Protein AF-A0AAE9XFD4-F1 (afdb_monomer_lite)

Secondary structure (DSSP, 8-state):
---THHHHHHHHHHHHHHTB-TTT--B-HHHHHHHHHHHHHHHHHHHHHHHHHHHHT--

InterPro domains:
  IPR021524 Protein of unknown function DUF3188 [PF11384] (4-47)

Radius of gyration: 15.24 Å; chains: 1; bounding box: 38×14×41 Å

Organism: NCBI:txid81947

Structure (mmCIF, N/CA/C/O backbone):
data_AF-A0AAE9XFD4-F1
#
_entry.id   AF-A0AAE9XFD4-F1
#
loop_
_atom_site.group_PDB
_atom_site.id
_atom_site.type_symbol
_atom_site.label_atom_id
_atom_site.label_alt_id
_atom_site.label_comp_id
_atom_site.label_asym_id
_atom_site.label_entity_id
_atom_site.label_seq_id
_atom_site.pdbx_PDB_ins_code
_atom_site.Cartn_x
_atom_site.Cartn_y
_atom_site.Cartn_z
_atom_site.occupancy
_atom_site.B_iso_or_equiv
_atom_site.auth_seq_id
_atom_site.auth_comp_id
_atom_site.auth_asym_id
_atom_site.auth_atom_id
_atom_site.pdbx_PDB_model_num
ATOM 1 N N . MET A 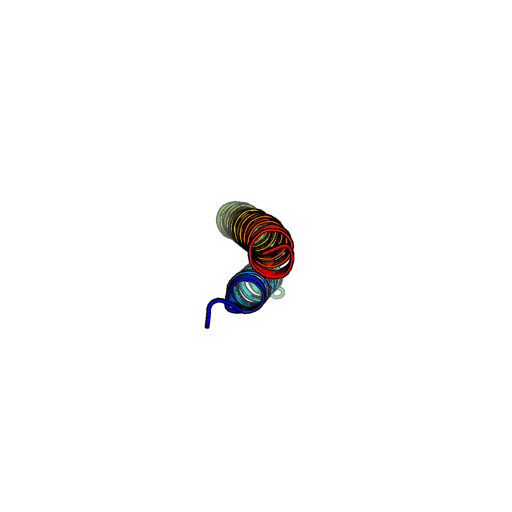1 1 ? -19.792 -8.127 9.661 1.00 51.34 1 MET A N 1
ATOM 2 C CA . MET A 1 1 ? -19.112 -9.017 8.691 1.00 51.34 1 MET A CA 1
ATOM 3 C C . MET A 1 1 ? -18.222 -8.233 7.710 1.00 51.34 1 MET A C 1
ATOM 5 O O . MET A 1 1 ? -18.065 -8.637 6.570 1.00 51.34 1 MET A O 1
ATOM 9 N N . THR A 1 2 ? -17.552 -7.157 8.141 1.00 48.97 2 THR A N 1
ATOM 10 C CA . THR A 1 2 ? -16.742 -6.315 7.235 1.00 48.97 2 THR A CA 1
ATOM 11 C C . THR A 1 2 ? -15.291 -6.316 7.699 1.00 48.97 2 THR A C 1
ATOM 13 O O . THR A 1 2 ? -14.751 -5.318 8.158 1.00 48.97 2 THR A O 1
ATOM 16 N N . LYS A 1 3 ? -14.663 -7.494 7.628 1.00 58.72 3 LYS A N 1
ATOM 17 C CA . LYS A 1 3 ? -13.238 -7.700 7.939 1.00 58.72 3 LYS A CA 1
ATOM 18 C C . LYS A 1 3 ? -12.378 -7.725 6.663 1.00 58.72 3 LYS A C 1
ATOM 20 O O . LYS A 1 3 ? -11.228 -8.146 6.691 1.00 58.72 3 LYS A O 1
ATOM 25 N N . ASN A 1 4 ? -12.936 -7.262 5.542 1.00 69.50 4 ASN A N 1
ATOM 26 C CA . ASN A 1 4 ? -12.356 -7.409 4.204 1.00 69.50 4 ASN A CA 1
ATOM 27 C C . ASN A 1 4 ? -11.304 -6.334 3.884 1.00 69.50 4 ASN A C 1
ATOM 29 O O . ASN A 1 4 ? -10.673 -6.391 2.837 1.00 69.50 4 ASN A O 1
ATOM 33 N N . GLY A 1 5 ? -11.055 -5.371 4.776 1.00 70.38 5 GLY A N 1
ATOM 34 C CA . GLY A 1 5 ? -9.991 -4.383 4.566 1.00 70.38 5 GLY A CA 1
ATOM 35 C C . GLY A 1 5 ? -8.595 -5.022 4.493 1.00 70.38 5 GLY A C 1
ATOM 36 O O . GLY A 1 5 ? -7.765 -4.606 3.691 1.00 70.38 5 GLY A O 1
ATOM 37 N N . LEU A 1 6 ? -8.366 -6.108 5.242 1.00 80.75 6 LEU A N 1
ATOM 38 C CA . LEU A 1 6 ? -7.112 -6.864 5.168 1.00 80.75 6 LEU A CA 1
ATOM 39 C C . LEU A 1 6 ? -6.956 -7.605 3.826 1.00 80.75 6 LEU A C 1
ATOM 41 O O . LEU A 1 6 ? -5.841 -7.773 3.339 1.00 80.75 6 LEU A O 1
ATOM 45 N N . PHE A 1 7 ? -8.071 -7.987 3.196 1.00 82.50 7 PHE A N 1
ATOM 46 C CA . PHE A 1 7 ? -8.083 -8.619 1.876 1.00 82.50 7 PHE A CA 1
ATOM 47 C C . PHE A 1 7 ? -7.636 -7.642 0.779 1.00 82.50 7 PHE A C 1
ATOM 49 O O . PHE A 1 7 ? -6.788 -7.984 -0.042 1.00 82.50 7 PHE A O 1
ATOM 56 N N . PHE A 1 8 ? -8.108 -6.391 0.825 1.00 80.81 8 PHE A N 1
ATOM 57 C CA . PHE A 1 8 ? -7.654 -5.344 -0.098 1.00 80.81 8 PHE A CA 1
ATOM 58 C C . PHE A 1 8 ? -6.160 -5.025 0.049 1.00 80.81 8 PHE A C 1
ATOM 60 O O . PHE A 1 8 ? -5.475 -4.841 -0.956 1.00 80.81 8 PHE A O 1
ATOM 67 N N . ILE A 1 9 ? -5.631 -5.029 1.278 1.00 85.12 9 ILE A N 1
ATOM 68 C CA . ILE A 1 9 ? -4.190 -4.856 1.525 1.00 85.12 9 ILE A CA 1
ATOM 69 C C . ILE A 1 9 ? -3.389 -6.017 0.915 1.00 85.12 9 ILE A C 1
ATOM 71 O O . ILE A 1 9 ? -2.356 -5.787 0.291 1.00 85.12 9 ILE A O 1
ATOM 75 N N . SER A 1 10 ? -3.874 -7.255 1.050 1.00 85.62 10 SER A N 1
ATOM 76 C CA . SER A 1 10 ? -3.211 -8.437 0.485 1.00 85.62 10 SER A CA 1
ATOM 77 C C . SER A 1 10 ? -3.153 -8.395 -1.047 1.00 85.62 10 SER A C 1
ATOM 79 O O . SER A 1 10 ? -2.103 -8.675 -1.623 1.00 85.62 10 SER A O 1
ATOM 81 N N . ILE A 1 11 ? -4.232 -7.963 -1.707 1.00 87.25 11 ILE A N 1
ATOM 82 C CA . ILE A 1 11 ? -4.253 -7.757 -3.164 1.00 87.25 11 ILE A CA 1
ATOM 83 C C . ILE A 1 11 ? -3.288 -6.638 -3.577 1.00 87.25 11 ILE A C 1
ATOM 85 O O . ILE A 1 11 ? -2.527 -6.808 -4.527 1.00 87.25 11 ILE A O 1
ATOM 89 N N . GLY A 1 12 ? -3.269 -5.518 -2.848 1.00 85.38 12 GLY A N 1
ATOM 90 C CA . GLY A 1 12 ? -2.345 -4.413 -3.117 1.00 85.38 12 GLY A CA 1
ATOM 91 C C . GLY A 1 12 ? -0.873 -4.826 -3.013 1.00 85.38 12 GLY A C 1
ATOM 92 O O . GLY A 1 12 ? -0.070 -4.456 -3.868 1.00 85.38 12 GLY A O 1
ATOM 93 N N . LEU A 1 13 ? -0.531 -5.660 -2.025 1.00 85.00 13 LEU A N 1
ATOM 94 C CA . LEU A 1 13 ? 0.810 -6.231 -1.865 1.00 85.00 13 LEU A CA 1
ATOM 95 C C . LEU A 1 13 ? 1.189 -7.179 -3.008 1.00 85.00 13 LEU A C 1
ATOM 97 O O . LEU A 1 13 ? 2.321 -7.124 -3.479 1.00 85.00 13 LEU A O 1
ATOM 101 N N . LEU A 1 14 ? 0.258 -8.012 -3.485 1.00 87.44 14 LEU A N 1
ATOM 102 C CA . LEU A 1 14 ? 0.496 -8.874 -4.647 1.00 87.44 14 LEU A CA 1
ATOM 103 C C . LEU A 1 14 ? 0.777 -8.038 -5.900 1.00 87.44 14 LEU A C 1
ATOM 105 O O . LEU A 1 14 ? 1.784 -8.260 -6.566 1.00 87.44 14 LEU A O 1
ATOM 109 N N . ILE A 1 15 ? -0.057 -7.035 -6.187 1.00 85.75 15 ILE A N 1
ATOM 110 C CA . ILE A 1 15 ? 0.134 -6.132 -7.334 1.00 85.75 15 ILE A CA 1
ATOM 111 C C . ILE A 1 15 ? 1.478 -5.403 -7.230 1.00 85.75 15 ILE A C 1
ATOM 113 O O . ILE A 1 15 ? 2.202 -5.301 -8.218 1.00 85.75 15 ILE A O 1
ATOM 117 N N . PHE A 1 16 ? 1.842 -4.944 -6.031 1.0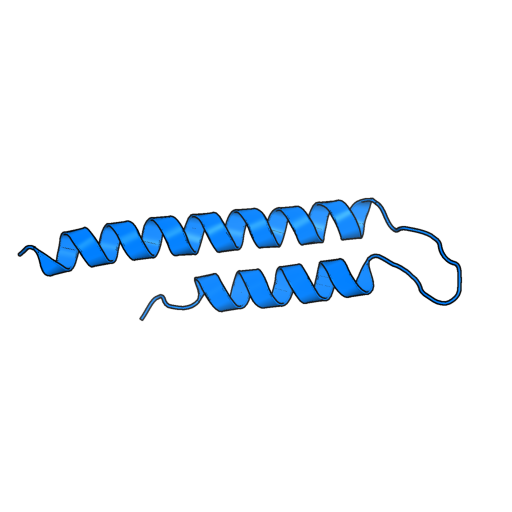0 84.75 16 PHE A N 1
ATOM 118 C CA . PHE A 1 16 ? 3.132 -4.308 -5.788 1.00 84.75 16 PHE A CA 1
ATOM 119 C C . PHE A 1 16 ? 4.305 -5.272 -6.025 1.00 84.75 16 PHE A C 1
ATOM 121 O O . PHE A 1 16 ? 5.286 -4.899 -6.662 1.00 84.75 16 PHE A O 1
ATOM 128 N N . MET A 1 17 ? 4.189 -6.531 -5.595 1.00 83.06 17 MET A N 1
ATOM 129 C CA . MET A 1 17 ? 5.216 -7.554 -5.821 1.00 83.06 17 MET A CA 1
ATOM 130 C C . MET A 1 17 ? 5.398 -7.875 -7.312 1.00 83.06 17 MET A C 1
ATOM 132 O O . MET A 1 17 ? 6.523 -8.062 -7.769 1.00 83.06 17 MET A O 1
ATOM 136 N N . PHE A 1 18 ? 4.306 -7.900 -8.082 1.00 79.44 18 PHE A N 1
ATOM 137 C CA . PHE A 1 18 ? 4.329 -8.117 -9.534 1.00 79.44 18 PHE A CA 1
ATOM 138 C C . PHE A 1 18 ? 4.628 -6.850 -10.347 1.00 79.44 18 PHE A C 1
ATOM 140 O O . PHE A 1 18 ? 4.802 -6.927 -11.562 1.00 79.44 18 PHE A O 1
ATOM 147 N N . SER A 1 19 ? 4.733 -5.688 -9.698 1.00 78.62 19 SER A N 1
ATOM 148 C CA . SER A 1 19 ? 5.079 -4.428 -10.359 1.00 78.62 19 SER A CA 1
ATOM 149 C C . SER A 1 19 ? 6.489 -4.426 -10.947 1.00 78.62 19 SER A C 1
ATOM 151 O O . SER A 1 19 ? 6.773 -3.619 -11.838 1.00 78.62 19 SER A O 1
ATOM 153 N N . VAL A 1 20 ? 7.377 -5.278 -10.432 1.00 73.69 20 VAL A N 1
ATOM 154 C CA . VAL A 1 20 ? 8.734 -5.424 -10.949 1.00 73.69 20 VAL A CA 1
ATOM 155 C C . VAL A 1 20 ? 8.805 -6.665 -11.828 1.00 73.69 20 VAL A C 1
ATOM 157 O O . VAL A 1 20 ? 8.592 -7.794 -11.379 1.00 73.69 20 VAL A O 1
ATOM 160 N N . ASN A 1 21 ? 9.113 -6.468 -13.106 1.00 69.88 21 ASN A N 1
ATOM 161 C CA . ASN A 1 21 ? 9.369 -7.594 -13.985 1.00 69.88 21 ASN A CA 1
ATOM 162 C C . ASN A 1 21 ? 10.805 -8.078 -13.743 1.00 69.88 21 ASN A C 1
ATOM 164 O O . ASN A 1 21 ? 11.767 -7.431 -14.155 1.00 69.88 21 ASN A O 1
ATOM 168 N N . ARG A 1 22 ? 10.958 -9.209 -13.043 1.00 66.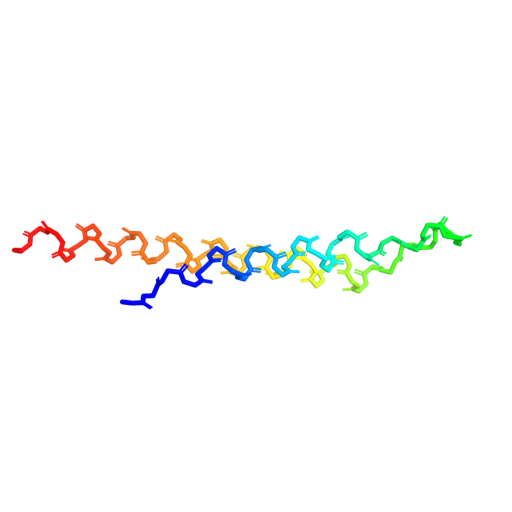56 22 ARG A N 1
ATOM 169 C CA . ARG A 1 22 ? 12.270 -9.768 -12.657 1.00 66.56 22 ARG A CA 1
ATOM 170 C C . ARG A 1 22 ? 13.154 -10.124 -13.854 1.00 66.56 22 ARG A C 1
ATOM 172 O O . ARG A 1 22 ? 14.366 -10.186 -13.698 1.00 66.56 22 ARG A O 1
ATOM 179 N N . THR A 1 23 ? 12.560 -10.327 -15.027 1.00 67.12 23 THR A N 1
ATOM 180 C CA . THR A 1 23 ? 13.272 -10.729 -16.245 1.00 67.12 23 THR A CA 1
ATOM 181 C C . THR A 1 23 ? 13.848 -9.536 -17.006 1.00 67.12 23 THR A C 1
ATOM 183 O O . THR A 1 23 ? 14.899 -9.660 -17.623 1.00 67.12 23 THR A O 1
ATOM 186 N N . THR A 1 24 ? 13.191 -8.374 -16.960 1.00 68.06 24 THR A N 1
ATOM 187 C CA . THR A 1 24 ? 13.618 -7.172 -17.702 1.00 68.06 24 THR A CA 1
ATOM 188 C C . THR A 1 24 ? 14.083 -6.028 -16.805 1.00 68.06 24 THR A C 1
ATOM 190 O O . THR A 1 24 ? 14.556 -5.023 -17.327 1.00 68.06 24 THR A O 1
ATOM 193 N N . LEU A 1 25 ? 13.939 -6.148 -15.475 1.00 65.25 25 LEU A N 1
ATOM 194 C CA . LEU A 1 25 ? 14.199 -5.086 -14.486 1.00 65.25 25 LEU A CA 1
ATOM 195 C C . LEU A 1 25 ? 13.431 -3.778 -14.753 1.00 65.25 25 LEU A C 1
ATOM 197 O O . LEU A 1 25 ? 13.695 -2.755 -14.124 1.00 65.25 25 LEU A O 1
ATOM 201 N N . GLN A 1 26 ? 12.447 -3.815 -15.653 1.00 71.94 26 GLN A N 1
ATOM 202 C CA . GLN A 1 26 ? 11.595 -2.680 -15.956 1.00 71.94 26 GLN A CA 1
ATOM 203 C C . GLN A 1 26 ? 10.527 -2.562 -14.874 1.00 71.94 26 GLN A C 1
ATOM 205 O O . GLN A 1 26 ? 9.740 -3.484 -14.634 1.00 71.94 26 GLN A O 1
ATOM 210 N N . TYR A 1 27 ? 10.511 -1.406 -14.223 1.00 67.69 27 TYR A N 1
ATOM 211 C CA . TYR A 1 27 ? 9.484 -1.055 -13.259 1.00 67.69 27 TYR A CA 1
ATOM 212 C C . TYR A 1 27 ? 8.275 -0.538 -14.019 1.00 67.69 27 TYR A C 1
ATOM 214 O O . TYR A 1 27 ? 8.329 0.521 -14.648 1.00 67.69 27 TYR A O 1
ATOM 222 N N . ASN A 1 28 ? 7.162 -1.263 -13.941 1.00 77.62 28 ASN A N 1
ATOM 223 C CA . ASN A 1 28 ? 5.909 -0.709 -14.417 1.00 77.62 28 ASN A CA 1
ATOM 224 C C . ASN A 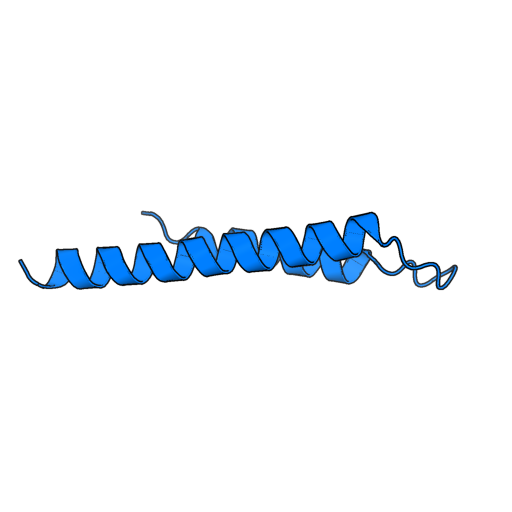1 28 ? 5.397 0.283 -13.366 1.00 77.62 28 ASN A C 1
ATOM 226 O O . ASN A 1 28 ? 4.723 -0.103 -12.410 1.00 77.62 28 ASN A O 1
ATOM 230 N N . LEU A 1 29 ? 5.746 1.563 -13.537 1.00 80.12 29 LEU A N 1
ATOM 231 C CA . LEU A 1 29 ? 5.335 2.664 -12.655 1.00 80.12 29 LEU A CA 1
ATOM 232 C C . LEU A 1 29 ? 3.820 2.659 -12.401 1.00 80.12 29 LEU A C 1
ATOM 234 O O . LEU A 1 29 ? 3.378 2.962 -11.293 1.00 80.12 29 LEU A O 1
ATOM 238 N N . LEU A 1 30 ? 3.031 2.247 -13.400 1.00 80.38 30 LEU A N 1
ATOM 239 C CA . LEU A 1 30 ? 1.580 2.134 -13.301 1.00 80.38 30 LEU A CA 1
ATOM 240 C C . LEU A 1 30 ? 1.162 1.041 -12.311 1.00 80.38 30 LEU A C 1
ATOM 242 O O . LEU A 1 30 ? 0.301 1.274 -11.466 1.00 80.38 30 LEU A O 1
ATOM 246 N N . SER A 1 31 ? 1.795 -0.132 -12.359 1.00 81.31 31 SER A N 1
ATOM 247 C CA . SER A 1 31 ? 1.557 -1.218 -11.398 1.00 81.31 31 SER A CA 1
ATOM 248 C C . SER A 1 31 ? 2.028 -0.847 -9.991 1.00 81.31 31 SER A C 1
ATOM 250 O O . SER A 1 31 ? 1.374 -1.213 -9.016 1.00 81.31 31 SER A O 1
ATOM 252 N N . MET A 1 32 ? 3.101 -0.063 -9.878 1.00 84.31 32 MET A N 1
ATOM 253 C CA . MET A 1 32 ? 3.652 0.372 -8.595 1.00 84.31 32 MET A CA 1
ATOM 254 C C . MET A 1 32 ? 2.707 1.350 -7.891 1.00 84.31 32 MET A C 1
ATOM 256 O O . MET A 1 32 ? 2.323 1.128 -6.742 1.00 84.31 32 MET A O 1
ATOM 260 N N . VAL A 1 33 ? 2.265 2.388 -8.613 1.00 88.12 33 VAL A N 1
ATOM 261 C CA . VAL A 1 33 ? 1.254 3.351 -8.146 1.00 88.12 33 VAL A CA 1
ATOM 262 C C . VAL A 1 33 ? -0.054 2.646 -7.813 1.00 88.12 33 VAL A C 1
ATOM 264 O O . VAL A 1 33 ? -0.645 2.921 -6.771 1.00 88.12 33 VAL A O 1
ATOM 267 N N . THR A 1 34 ? -0.485 1.701 -8.651 1.00 87.19 34 THR A N 1
ATOM 268 C CA . THR A 1 34 ? -1.720 0.940 -8.424 1.00 87.19 34 THR A CA 1
ATOM 269 C C . THR A 1 34 ? -1.623 0.083 -7.160 1.00 87.19 34 THR A C 1
ATOM 271 O O . THR A 1 34 ? -2.539 0.100 -6.341 1.00 87.19 34 THR A O 1
ATOM 274 N N . GLY A 1 35 ? -0.504 -0.616 -6.944 1.00 87.06 35 GLY A N 1
ATOM 275 C CA . GLY A 1 35 ? -0.264 -1.397 -5.728 1.00 87.06 35 GLY A CA 1
ATOM 276 C C . GLY A 1 35 ? -0.294 -0.530 -4.468 1.00 87.06 35 GLY A C 1
ATOM 277 O O . GLY A 1 35 ? -1.011 -0.844 -3.517 1.00 87.06 35 GLY A O 1
ATOM 278 N N . ILE A 1 36 ? 0.405 0.610 -4.486 1.00 88.75 36 ILE A N 1
ATOM 279 C CA . ILE A 1 36 ? 0.409 1.577 -3.375 1.00 88.75 36 ILE A CA 1
ATOM 280 C C . ILE A 1 36 ? -1.001 2.124 -3.123 1.00 88.75 36 ILE A C 1
ATOM 282 O O . ILE A 1 36 ? -1.444 2.167 -1.977 1.00 88.75 36 ILE A O 1
ATOM 286 N N . PHE A 1 37 ? -1.734 2.490 -4.176 1.00 89.69 37 PHE A N 1
ATOM 287 C CA . PHE A 1 37 ? -3.105 2.984 -4.068 1.00 89.69 37 PHE A CA 1
ATOM 288 C C . PHE A 1 37 ? -4.025 1.962 -3.388 1.00 89.69 37 PHE A C 1
ATOM 290 O O . PHE A 1 37 ? -4.732 2.302 -2.439 1.00 89.69 37 PHE A O 1
ATOM 297 N N . PHE A 1 38 ? -3.963 0.693 -3.799 1.00 87.69 38 PHE A N 1
ATOM 298 C CA . PHE A 1 38 ? -4.739 -0.381 -3.175 1.00 87.69 38 PHE A CA 1
ATOM 299 C C . PHE A 1 38 ? -4.361 -0.613 -1.705 1.00 87.69 38 PHE A C 1
ATOM 301 O O . PHE A 1 38 ? -5.249 -0.833 -0.879 1.00 87.69 38 PHE A O 1
ATOM 308 N N . ILE A 1 39 ? -3.075 -0.514 -1.353 1.00 89.62 39 ILE A N 1
ATOM 309 C CA . ILE A 1 39 ? -2.613 -0.616 0.040 1.00 89.62 39 ILE A CA 1
ATOM 310 C C . ILE A 1 39 ? -3.162 0.546 0.879 1.00 89.62 39 ILE A C 1
ATOM 312 O O . ILE A 1 39 ? -3.684 0.312 1.968 1.00 89.62 39 ILE A O 1
ATOM 316 N N . VAL A 1 40 ? -3.098 1.784 0.376 1.00 89.88 40 VAL A N 1
ATOM 317 C CA . VAL A 1 40 ? -3.591 2.980 1.083 1.00 89.88 40 VAL A CA 1
ATOM 318 C C . VAL A 1 40 ? -5.107 2.926 1.272 1.00 89.88 40 VAL A C 1
ATOM 320 O O . VAL A 1 40 ? -5.594 3.152 2.380 1.00 89.88 40 VAL A O 1
ATOM 323 N N . VAL A 1 41 ? -5.863 2.573 0.228 1.00 88.75 41 VAL A N 1
ATOM 324 C CA . VAL A 1 41 ? -7.326 2.426 0.303 1.00 88.75 41 VAL A CA 1
ATOM 325 C C . VAL A 1 41 ? -7.712 1.287 1.250 1.00 88.75 41 VAL A C 1
ATOM 327 O O . VAL A 1 41 ? -8.588 1.460 2.101 1.00 88.75 41 VAL A O 1
ATOM 330 N N . GLY A 1 42 ? -7.028 0.142 1.161 1.00 86.88 42 GLY A N 1
ATOM 331 C CA . GLY A 1 42 ? -7.221 -0.987 2.068 1.00 86.88 42 GLY A CA 1
ATOM 332 C C . GLY A 1 42 ? -6.948 -0.609 3.526 1.00 86.88 42 GLY A C 1
ATOM 333 O O . GLY A 1 42 ? -7.766 -0.897 4.400 1.00 86.88 42 GLY A O 1
ATOM 334 N N . ALA A 1 43 ? -5.855 0.110 3.791 1.00 86.81 43 ALA A N 1
ATOM 335 C CA . ALA A 1 43 ? -5.528 0.620 5.119 1.00 86.81 43 ALA A CA 1
ATOM 336 C C . ALA A 1 43 ? -6.602 1.591 5.627 1.00 86.81 43 ALA A C 1
ATOM 338 O O . ALA A 1 43 ? -7.107 1.406 6.734 1.00 86.81 43 ALA A O 1
ATOM 339 N N . ALA A 1 44 ? -7.015 2.574 4.821 1.00 87.06 44 ALA A N 1
ATOM 340 C CA . ALA A 1 44 ? -8.050 3.539 5.192 1.00 87.06 44 ALA A CA 1
ATOM 341 C C . ALA A 1 44 ? -9.383 2.859 5.552 1.00 87.06 44 ALA A C 1
ATOM 343 O O . ALA A 1 44 ? -10.016 3.226 6.545 1.00 87.06 44 ALA A O 1
ATOM 344 N N . LEU A 1 45 ? -9.779 1.823 4.803 1.00 85.94 45 LEU A N 1
ATOM 345 C CA . LEU A 1 45 ? -10.957 1.005 5.106 1.00 85.94 45 LEU A CA 1
ATOM 346 C C . LEU A 1 45 ? -10.811 0.236 6.426 1.00 85.94 45 LEU A C 1
ATOM 348 O O . LEU A 1 45 ? -11.761 0.197 7.205 1.00 85.94 45 LEU A O 1
ATOM 352 N N . VAL A 1 46 ? -9.635 -0.333 6.719 1.00 84.31 46 VAL A N 1
ATOM 353 C CA . VAL A 1 46 ? -9.366 -0.991 8.014 1.00 84.31 46 VAL A CA 1
ATOM 354 C C . VAL A 1 46 ? -9.418 0.011 9.168 1.00 84.31 46 VAL A C 1
ATOM 356 O O . VAL A 1 46 ? -9.986 -0.297 10.217 1.00 84.31 46 VAL A O 1
ATOM 359 N N . TYR A 1 47 ? -8.845 1.204 8.996 1.00 83.62 47 TYR A N 1
ATOM 360 C CA . TYR A 1 47 ? -8.868 2.253 10.017 1.00 83.62 47 TYR A CA 1
ATOM 361 C C . TYR A 1 47 ? -10.292 2.736 10.300 1.00 83.62 47 TYR A C 1
ATOM 363 O O . TYR A 1 47 ? -10.670 2.812 11.470 1.00 83.62 47 TYR A O 1
ATOM 371 N N . LYS A 1 48 ? -11.097 2.986 9.258 1.00 82.06 48 LYS A N 1
ATOM 372 C CA . LYS A 1 48 ? -12.519 3.328 9.410 1.00 82.06 48 LYS A CA 1
ATOM 373 C C . LYS A 1 48 ? -13.305 2.206 10.086 1.00 82.06 48 LYS A C 1
ATOM 375 O O . LYS A 1 48 ? -13.934 2.452 11.107 1.00 82.06 48 LYS A O 1
ATOM 380 N N . ALA A 1 49 ? -13.163 0.965 9.618 1.00 78.31 49 ALA A N 1
ATOM 381 C CA . ALA A 1 49 ? -13.841 -0.184 10.218 1.00 78.31 49 ALA A CA 1
ATOM 382 C C . ALA A 1 49 ? -13.490 -0.362 11.708 1.00 78.31 49 ALA A C 1
ATOM 384 O O . ALA A 1 49 ? -14.370 -0.625 12.523 1.00 78.31 49 ALA A O 1
ATOM 385 N N . LYS A 1 50 ? -12.222 -0.156 12.097 1.00 78.38 50 LYS A N 1
ATOM 386 C CA . LYS A 1 50 ? -11.810 -0.161 13.513 1.00 78.38 50 LYS A CA 1
ATOM 387 C C . LYS A 1 50 ? -12.432 0.982 14.316 1.00 78.38 50 LYS A C 1
ATOM 389 O O . LYS A 1 50 ? -12.662 0.818 15.512 1.00 78.38 50 LYS A O 1
ATOM 3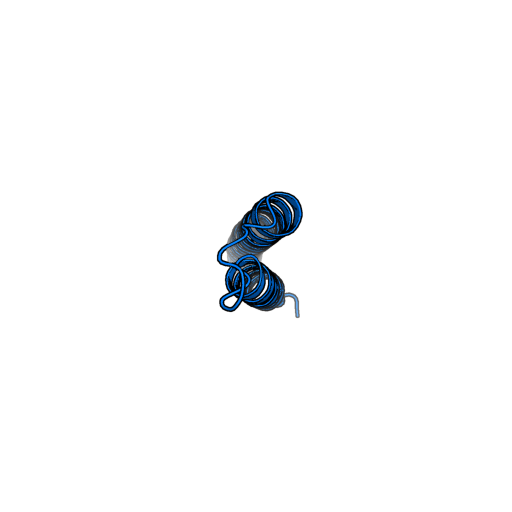94 N N . GLN A 1 51 ? -12.643 2.145 13.706 1.00 77.56 51 GLN A N 1
ATOM 395 C CA . GLN A 1 51 ? -13.267 3.289 14.364 1.00 77.56 51 GLN A CA 1
ATOM 396 C C . GLN A 1 51 ? -14.765 3.048 14.592 1.00 77.56 51 GLN A C 1
ATOM 398 O O . GLN A 1 51 ? -15.259 3.335 15.682 1.00 77.56 51 GLN A O 1
ATOM 403 N N . ASP A 1 52 ? -15.449 2.458 13.614 1.00 74.31 52 ASP A N 1
ATOM 404 C CA . ASP A 1 52 ? -16.863 2.088 13.710 1.00 74.31 52 ASP A CA 1
ATOM 405 C C . ASP A 1 52 ? -17.080 0.943 14.713 1.00 74.31 52 ASP A C 1
ATOM 407 O O . ASP A 1 52 ? -17.988 1.011 15.538 1.00 74.31 52 ASP A O 1
ATOM 411 N N . GLU A 1 53 ? -16.186 -0.054 14.757 1.00 75.12 53 GLU A N 1
ATOM 412 C CA . GLU A 1 53 ? -16.239 -1.132 15.760 1.00 75.12 53 GLU A CA 1
ATOM 413 C C . GLU A 1 53 ? -16.011 -0.605 17.190 1.00 75.12 53 GLU A C 1
ATOM 415 O O . GLU A 1 53 ? -16.626 -1.077 18.145 1.00 75.12 53 GLU A O 1
ATOM 420 N N . LYS A 1 54 ? -15.151 0.410 17.355 1.00 64.44 54 LYS A N 1
ATOM 421 C CA . LYS A 1 54 ? -14.938 1.083 18.648 1.00 64.44 54 LYS A CA 1
ATOM 422 C C . LYS A 1 54 ? -16.121 1.947 19.081 1.00 64.44 54 LYS A C 1
ATOM 424 O O . LYS A 1 54 ? -16.262 2.180 20.279 1.00 64.44 54 LYS A O 1
ATOM 429 N N . LYS A 1 55 ? -16.925 2.446 18.140 1.00 61.03 55 LYS A N 1
ATOM 430 C CA . LYS A 1 55 ? -18.155 3.190 18.439 1.00 61.03 55 LYS A CA 1
ATOM 431 C C . LYS A 1 55 ? -19.307 2.242 18.776 1.00 61.03 55 LYS A C 1
ATOM 433 O O . LYS A 1 55 ? -19.941 2.449 19.796 1.00 61.03 55 LYS A O 1
ATOM 438 N N . GLY A 1 56 ? -19.481 1.154 18.023 1.00 57.69 56 GLY A N 1
ATOM 439 C CA . GLY A 1 56 ? -20.529 0.155 18.279 1.00 57.69 56 GLY A CA 1
ATOM 440 C C . GLY A 1 56 ? -20.301 -0.753 19.496 1.00 57.69 56 GLY A C 1
ATOM 441 O O . GLY A 1 56 ? -21.219 -1.440 19.912 1.00 57.69 56 GLY A O 1
ATOM 442 N N . LYS A 1 57 ? -19.094 -0.781 20.083 1.00 53.09 57 L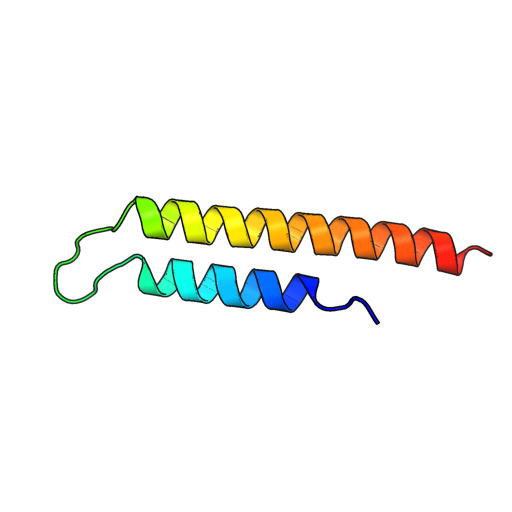YS A N 1
ATOM 443 C CA . LYS A 1 57 ? -18.809 -1.470 21.364 1.00 53.09 57 LYS A CA 1
ATOM 444 C C . LYS A 1 57 ? -19.041 -0.604 22.610 1.00 53.09 57 LYS A C 1
ATOM 446 O O . LYS A 1 57 ? -18.797 -1.080 23.714 1.00 53.09 57 LYS A O 1
ATOM 451 N N . LYS A 1 58 ? -19.401 0.673 22.444 1.00 48.34 58 LYS A N 1
ATOM 452 C CA . LYS A 1 58 ? -19.642 1.617 23.549 1.00 48.34 58 LYS A CA 1
ATOM 453 C C . LYS A 1 58 ? -21.129 1.857 23.841 1.00 48.34 58 LYS A C 1
ATOM 455 O O . LYS A 1 58 ? -21.414 2.669 24.716 1.00 48.34 58 LYS A O 1
ATOM 460 N N . GLU A 1 59 ? -22.025 1.173 23.134 1.00 41.72 59 GLU A N 1
ATOM 461 C CA . GLU A 1 59 ? -23.468 1.140 23.407 1.00 41.72 59 GLU A CA 1
ATOM 462 C C . GLU A 1 59 ? -23.859 -0.178 24.078 1.00 41.72 59 GLU A C 1
ATOM 464 O O . GLU A 1 59 ? -23.285 -1.224 23.688 1.00 41.72 59 GLU A O 1
#

Foldseek 3Di:
DPPCLVVLLVVLVVLCVVQQDPVPRDGNVVSNVSSVVSNVVSVVSVVVVVVVVVVVVVD

pLDDT: mean 76.74, std 11.96, range [41.72, 89.88]

Sequence (59 aa):
MTKNGLFFISIGLLIFMFSVNRTTLQYNLLSMVTGIFFIVVGAALVYKAKQDEKKGKKE